Protein AF-A0A947AXT1-F1 (afdb_monomer)

Radius of gyration: 14.06 Å; Cα contacts (8 Å, |Δi|>4): 102; chains: 1; bounding box: 37×29×38 Å

Secondary structure (DSSP, 8-state):
----SSS----SS--TT-S-GGG-S-HHHHHHHHHHHTTTT---HHHHHHHHHHT--TT--EEEEEETTTTEEEEEETT-TTSEEEEE--

Sequence (90 aa):
MNNPEPWQVTTNFVITGLNNPQNAPCWRYITAYETLDNQNGVLSMQKASNLLKDVSVSSTRWSVVFNLKEEQLQIAMGRNYQNLHYFEVP

Mean predicted aligned error: 3.65 Å

Structure (mmCIF, N/CA/C/O backbone):
data_AF-A0A947AXT1-F1
#
_entry.id   AF-A0A947AXT1-F1
#
loop_
_atom_site.group_PDB
_atom_site.id
_atom_site.type_symbol
_atom_site.label_atom_id
_atom_site.label_alt_id
_atom_site.label_comp_id
_atom_site.label_asym_id
_atom_site.label_entity_id
_atom_site.label_seq_id
_atom_site.pdbx_PDB_ins_code
_atom_site.Cartn_x
_atom_site.Cartn_y
_atom_site.Cartn_z
_atom_site.occupancy
_atom_site.B_iso_or_equiv
_atom_site.auth_seq_id
_atom_site.auth_comp_id
_atom_site.auth_asym_id
_atom_site.auth_atom_id
_atom_site.pdbx_PDB_model_num
ATOM 1 N N . MET A 1 1 ? 21.508 3.802 1.320 1.00 50.59 1 MET A N 1
ATOM 2 C CA . MET A 1 1 ? 20.159 4.020 0.763 1.00 50.59 1 MET A CA 1
ATOM 3 C C . MET A 1 1 ? 19.845 5.488 0.956 1.00 50.59 1 MET A C 1
ATOM 5 O O . MET A 1 1 ? 19.601 5.860 2.090 1.00 50.59 1 MET A O 1
ATOM 9 N N . ASN A 1 2 ? 19.898 6.308 -0.091 1.00 63.78 2 ASN A N 1
ATOM 10 C CA . ASN A 1 2 ? 19.313 7.648 -0.029 1.00 63.78 2 ASN A CA 1
ATOM 11 C C . ASN A 1 2 ? 18.139 7.641 -1.003 1.00 63.78 2 ASN A C 1
ATOM 13 O O . ASN A 1 2 ? 18.324 7.927 -2.181 1.00 63.78 2 ASN A O 1
ATOM 17 N N . ASN A 1 3 ? 16.968 7.206 -0.531 1.00 75.50 3 ASN A N 1
ATOM 18 C CA . ASN A 1 3 ? 15.733 7.564 -1.214 1.00 75.50 3 ASN A CA 1
ATOM 19 C C . ASN A 1 3 ? 15.474 9.037 -0.861 1.00 75.50 3 ASN A C 1
ATOM 21 O O . ASN A 1 3 ? 15.357 9.317 0.333 1.00 75.50 3 ASN A O 1
ATOM 25 N N . PRO A 1 4 ? 15.480 9.976 -1.822 1.00 82.94 4 PRO A N 1
ATOM 26 C CA . PRO A 1 4 ? 15.266 11.392 -1.521 1.00 82.94 4 PRO A CA 1
ATOM 27 C C . PRO A 1 4 ? 13.818 11.684 -1.104 1.00 82.94 4 PRO A C 1
ATOM 29 O O . PRO A 1 4 ? 13.557 12.710 -0.482 1.00 82.94 4 PRO A O 1
ATOM 32 N N . GLU A 1 5 ? 12.895 10.778 -1.427 1.00 89.25 5 GLU A N 1
ATOM 33 C CA . GLU A 1 5 ? 11.473 10.938 -1.155 1.00 89.25 5 GLU A CA 1
ATOM 34 C C . GLU A 1 5 ? 11.119 10.720 0.327 1.00 89.25 5 GLU A C 1
ATOM 36 O O . GLU A 1 5 ? 11.688 9.836 0.976 1.00 89.25 5 GLU A O 1
ATOM 41 N N . PRO A 1 6 ? 10.115 11.438 0.871 1.00 92.88 6 PRO A N 1
ATOM 42 C CA . PRO A 1 6 ? 9.665 11.289 2.260 1.00 92.88 6 PRO A CA 1
ATOM 43 C C . PRO A 1 6 ? 8.803 10.032 2.497 1.00 92.88 6 PRO A C 1
ATOM 45 O O . PRO A 1 6 ? 8.173 9.885 3.543 1.00 92.88 6 PRO A O 1
ATOM 48 N N . TRP A 1 7 ? 8.747 9.127 1.523 1.00 94.38 7 TRP A N 1
ATOM 49 C CA . TRP A 1 7 ? 7.957 7.900 1.518 1.00 94.38 7 TRP A CA 1
ATOM 50 C C . TRP A 1 7 ? 8.800 6.736 0.990 1.00 94.38 7 TRP A C 1
ATOM 52 O O . TRP A 1 7 ? 9.883 6.930 0.450 1.00 94.38 7 TRP A O 1
ATOM 62 N N . GLN A 1 8 ? 8.333 5.498 1.162 1.00 93.00 8 GLN A N 1
ATOM 63 C CA . GLN A 1 8 ? 9.064 4.304 0.728 1.00 93.00 8 GLN A CA 1
ATOM 64 C C . GLN A 1 8 ? 8.133 3.261 0.113 1.00 93.00 8 GLN A C 1
ATOM 66 O O . GLN A 1 8 ? 6.987 3.109 0.534 1.00 93.00 8 GLN A O 1
ATOM 71 N N . VAL A 1 9 ? 8.659 2.500 -0.846 1.00 94.06 9 VAL A N 1
ATOM 72 C CA . VAL A 1 9 ? 7.994 1.337 -1.444 1.00 94.06 9 VAL A CA 1
ATOM 73 C C . VAL A 1 9 ? 8.960 0.167 -1.414 1.00 94.06 9 VAL A C 1
ATOM 75 O O . VAL A 1 9 ? 10.140 0.311 -1.723 1.00 94.06 9 VAL A O 1
ATOM 78 N N . THR A 1 10 ? 8.461 -1.013 -1.065 1.00 93.69 10 THR A N 1
ATOM 79 C CA . THR A 1 10 ? 9.222 -2.257 -1.166 1.00 93.69 10 THR A CA 1
ATOM 80 C C . THR A 1 10 ? 8.321 -3.391 -1.636 1.00 93.69 10 THR A C 1
ATOM 82 O O . THR A 1 10 ? 7.130 -3.426 -1.328 1.00 93.69 10 THR A O 1
ATOM 85 N N . THR A 1 11 ? 8.883 -4.309 -2.422 1.00 93.56 11 THR A N 1
ATOM 86 C CA . THR A 1 11 ? 8.208 -5.554 -2.815 1.00 93.56 11 THR A CA 1
ATOM 87 C C . THR A 1 11 ? 9.191 -6.728 -2.717 1.00 93.56 11 THR A C 1
ATOM 89 O O . THR A 1 11 ? 9.874 -6.861 -1.709 1.00 93.56 11 THR A O 1
ATOM 92 N N . ASN A 1 12 ? 9.270 -7.610 -3.718 1.00 94.44 12 ASN A N 1
ATOM 93 C CA . ASN A 1 12 ? 10.051 -8.852 -3.662 1.00 94.44 12 ASN A CA 1
ATOM 94 C C . ASN A 1 12 ? 11.196 -8.869 -4.688 1.00 94.44 12 ASN A C 1
ATOM 96 O O . ASN A 1 12 ? 11.384 -9.860 -5.386 1.00 94.44 12 ASN A O 1
ATOM 100 N N . PHE A 1 13 ? 11.937 -7.767 -4.807 1.00 90.94 13 PHE A N 1
ATOM 101 C CA . PHE A 1 13 ? 13.164 -7.678 -5.606 1.00 90.94 13 PHE A CA 1
ATOM 102 C C . PHE A 1 13 ? 14.137 -6.669 -4.980 1.00 90.94 13 PHE A C 1
ATOM 104 O O . PHE A 1 13 ? 13.763 -5.889 -4.102 1.00 90.94 13 PHE A O 1
ATOM 111 N N . VAL A 1 14 ? 15.393 -6.687 -5.429 1.00 89.38 14 VAL A N 1
ATOM 112 C CA . VAL A 1 14 ? 16.431 -5.774 -4.937 1.00 89.38 14 VAL A CA 1
ATOM 113 C C . VAL A 1 14 ? 16.265 -4.401 -5.585 1.00 89.38 14 VAL A C 1
ATOM 115 O O . VAL A 1 14 ? 16.445 -4.257 -6.790 1.00 89.38 14 VAL A O 1
ATOM 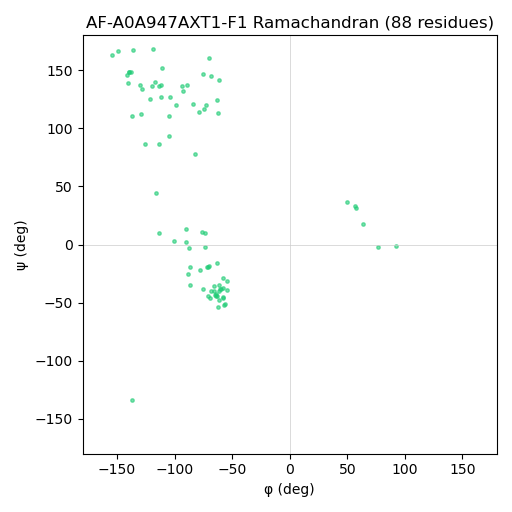118 N N . ILE A 1 15 ? 15.937 -3.391 -4.776 1.00 87.50 15 ILE A N 1
ATOM 119 C CA . ILE A 1 15 ? 15.764 -2.005 -5.246 1.00 87.50 15 ILE A CA 1
ATOM 120 C C . ILE A 1 15 ? 17.086 -1.221 -5.226 1.00 87.50 15 ILE A C 1
ATOM 122 O O . ILE A 1 15 ? 17.277 -0.267 -5.977 1.00 87.50 15 ILE A O 1
ATOM 126 N N . THR A 1 16 ? 18.033 -1.615 -4.373 1.00 82.12 16 THR A N 1
ATOM 127 C CA . THR A 1 16 ? 19.312 -0.914 -4.225 1.00 82.12 16 THR A CA 1
ATOM 128 C C . THR A 1 16 ? 20.119 -0.957 -5.522 1.00 82.12 16 THR A C 1
ATOM 130 O O . THR A 1 16 ? 20.419 -2.041 -6.015 1.00 82.12 16 THR A O 1
ATOM 133 N N . GLY A 1 17 ? 20.505 0.211 -6.039 1.00 79.94 17 GLY A N 1
ATOM 134 C CA . GLY A 1 17 ? 21.261 0.335 -7.291 1.00 79.94 17 GLY A CA 1
ATOM 135 C C . GLY A 1 17 ? 20.399 0.530 -8.543 1.00 79.94 17 GLY A C 1
ATOM 136 O O . GLY A 1 17 ? 20.952 0.706 -9.625 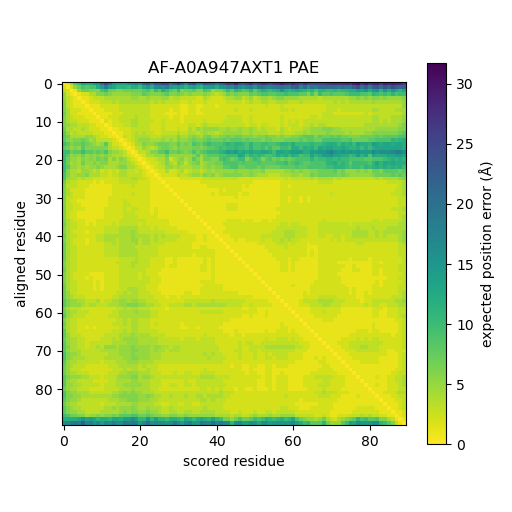1.00 79.94 17 GLY A O 1
ATOM 137 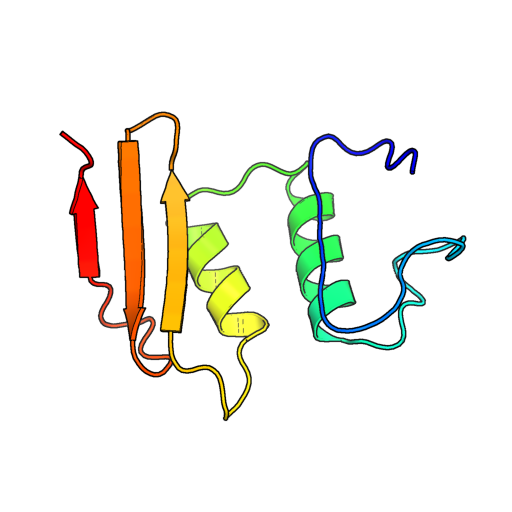N N . LEU A 1 18 ? 19.066 0.543 -8.423 1.00 79.06 18 LEU A N 1
ATOM 138 C CA . LEU A 1 18 ? 18.205 1.003 -9.513 1.00 79.06 18 LEU A CA 1
ATOM 139 C C . LEU A 1 18 ? 18.299 2.522 -9.650 1.00 79.06 18 LEU A C 1
ATOM 141 O O . LEU A 1 18 ? 17.955 3.261 -8.732 1.00 79.06 18 LEU A O 1
ATOM 145 N N . ASN A 1 19 ? 18.727 2.972 -10.828 1.00 74.12 19 ASN A N 1
ATOM 146 C CA . ASN A 1 19 ? 18.835 4.396 -11.153 1.00 74.12 19 ASN A CA 1
ATOM 147 C C . ASN A 1 19 ? 17.477 5.034 -11.492 1.00 74.12 19 ASN A C 1
ATOM 149 O O . ASN A 1 19 ? 17.339 6.248 -11.405 1.00 74.12 19 ASN A O 1
ATOM 153 N N . ASN A 1 20 ? 16.488 4.231 -11.900 1.00 80.81 20 ASN A N 1
ATOM 154 C CA . ASN A 1 20 ? 15.136 4.691 -12.208 1.00 80.81 20 ASN A CA 1
ATOM 155 C C . ASN A 1 20 ? 14.094 3.718 -11.617 1.00 80.81 20 ASN A C 1
ATOM 157 O O . ASN A 1 20 ? 13.974 2.595 -12.120 1.00 80.81 20 ASN A O 1
ATOM 161 N N . PRO A 1 21 ? 13.329 4.129 -10.589 1.00 80.12 21 PRO A N 1
ATOM 162 C CA . PRO A 1 21 ? 12.267 3.324 -9.982 1.00 80.12 21 PRO A CA 1
ATOM 163 C C . PRO A 1 21 ? 11.166 2.883 -10.959 1.00 80.12 21 PRO A C 1
ATOM 165 O O . PRO A 1 21 ? 10.594 1.811 -10.772 1.00 80.12 21 PRO A O 1
ATOM 168 N N . GLN A 1 22 ? 10.904 3.655 -12.021 1.00 80.25 22 GLN A N 1
ATOM 169 C CA . GLN A 1 22 ? 9.895 3.323 -13.040 1.00 80.25 22 GLN A CA 1
ATOM 170 C C . GLN A 1 22 ? 10.321 2.152 -13.940 1.00 80.25 22 GLN A C 1
ATOM 172 O O . GLN A 1 22 ? 9.480 1.485 -14.530 1.00 80.25 22 GLN A O 1
ATOM 177 N N . ASN A 1 23 ? 11.620 1.840 -13.996 1.00 84.06 23 ASN A N 1
ATOM 178 C CA . ASN A 1 23 ? 12.148 0.683 -14.727 1.00 84.06 23 ASN A CA 1
ATOM 179 C C . ASN A 1 23 ? 12.225 -0.583 -13.853 1.00 84.06 23 ASN A C 1
ATOM 181 O O . ASN A 1 23 ? 12.908 -1.546 -14.209 1.00 84.06 23 ASN A O 1
ATOM 185 N N . ALA A 1 24 ? 11.581 -0.590 -12.682 1.00 89.44 24 ALA A N 1
ATOM 186 C CA . ALA A 1 24 ? 11.569 -1.753 -11.809 1.00 89.44 24 ALA A CA 1
ATOM 187 C C . ALA A 1 24 ? 10.910 -2.970 -12.498 1.00 89.44 24 ALA A C 1
ATOM 189 O O . ALA A 1 24 ? 9.870 -2.839 -13.137 1.00 89.44 24 ALA A O 1
ATOM 190 N N . PRO A 1 25 ? 11.426 -4.197 -12.307 1.00 90.81 25 PRO A N 1
ATOM 191 C CA . PRO A 1 25 ? 10.896 -5.405 -12.956 1.00 90.81 25 PRO A CA 1
ATOM 192 C C . PRO A 1 25 ? 9.552 -5.892 -12.375 1.00 90.81 25 PRO A C 1
ATOM 194 O O . PRO A 1 25 ? 9.111 -7.004 -12.657 1.00 90.81 25 PRO A O 1
ATOM 197 N N . CYS A 1 26 ? 8.908 -5.106 -11.510 1.00 94.75 26 CYS A N 1
ATOM 198 C CA . CYS A 1 26 ? 7.735 -5.500 -10.742 1.00 94.75 26 CYS A CA 1
ATOM 199 C C . CYS A 1 26 ? 6.636 -4.451 -10.900 1.00 94.75 26 CYS A C 1
ATOM 201 O O . CYS A 1 26 ? 6.740 -3.350 -10.359 1.00 94.75 26 CYS A O 1
ATOM 203 N N . TRP A 1 27 ? 5.544 -4.823 -11.568 1.00 96.06 27 TRP A N 1
ATOM 204 C CA . TRP A 1 27 ? 4.404 -3.927 -11.780 1.00 96.06 27 TRP A CA 1
ATOM 205 C C . TRP A 1 27 ? 3.806 -3.417 -10.460 1.00 96.06 27 TRP A C 1
ATOM 207 O O . TRP A 1 27 ? 3.483 -2.243 -10.360 1.00 96.06 27 TRP A O 1
ATOM 217 N N . ARG A 1 28 ? 3.750 -4.252 -9.407 1.00 97.44 28 ARG A N 1
ATOM 218 C CA . ARG A 1 28 ? 3.244 -3.840 -8.081 1.00 97.44 28 ARG A CA 1
ATOM 219 C C . ARG A 1 28 ? 4.049 -2.690 -7.494 1.00 97.44 28 ARG A C 1
ATOM 221 O O . ARG A 1 28 ? 3.492 -1.815 -6.842 1.00 97.44 28 ARG A O 1
ATOM 228 N N . TYR A 1 29 ? 5.363 -2.726 -7.697 1.00 96.50 29 TYR A N 1
ATOM 229 C 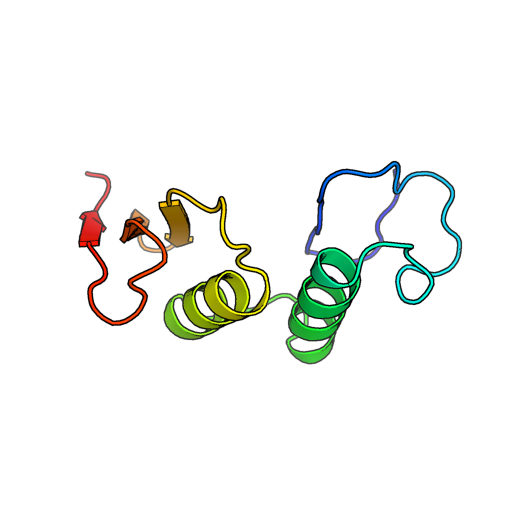CA . TYR A 1 29 ? 6.244 -1.668 -7.231 1.00 96.50 29 TYR A CA 1
ATOM 230 C C . TYR A 1 29 ? 6.020 -0.390 -8.027 1.00 96.50 29 TYR A C 1
ATOM 232 O O . TYR A 1 29 ? 5.860 0.654 -7.411 1.00 96.50 29 TYR A O 1
ATOM 240 N N . ILE A 1 30 ? 5.949 -0.486 -9.359 1.00 95.81 30 ILE A N 1
ATOM 241 C CA . ILE A 1 30 ? 5.685 0.664 -10.234 1.00 95.81 30 ILE A CA 1
ATOM 242 C C . ILE A 1 30 ? 4.363 1.330 -9.839 1.00 95.81 30 ILE A C 1
ATOM 244 O O . ILE A 1 30 ? 4.357 2.511 -9.517 1.00 95.81 30 ILE A O 1
ATOM 248 N N . THR A 1 31 ? 3.273 0.564 -9.733 1.00 97.50 31 THR A N 1
ATOM 249 C CA . THR A 1 31 ? 1.953 1.086 -9.343 1.00 97.50 31 THR A CA 1
ATOM 250 C C . THR A 1 31 ? 1.979 1.784 -7.98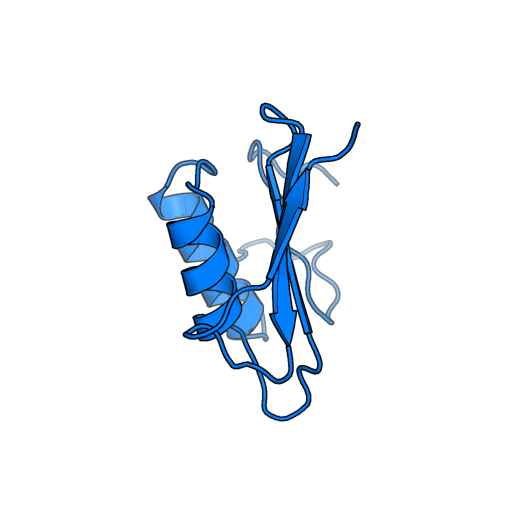0 1.00 97.50 31 THR A C 1
ATOM 252 O O . THR A 1 31 ? 1.425 2.874 -7.834 1.00 97.50 31 THR A O 1
ATOM 255 N N . ALA A 1 32 ? 2.630 1.191 -6.973 1.00 97.25 32 ALA A N 1
ATOM 256 C CA . ALA A 1 32 ? 2.743 1.807 -5.651 1.00 97.25 32 ALA A CA 1
ATOM 257 C C . ALA A 1 32 ? 3.626 3.059 -5.648 1.00 97.25 32 ALA A C 1
ATOM 259 O O . ALA A 1 32 ? 3.274 4.043 -4.999 1.00 97.25 32 ALA A O 1
ATOM 260 N N . TYR A 1 33 ? 4.737 3.034 -6.386 1.00 95.69 33 TYR A N 1
ATOM 261 C CA . TYR A 1 33 ? 5.642 4.168 -6.534 1.00 95.69 33 TYR A CA 1
ATOM 262 C C . TYR A 1 33 ? 4.928 5.344 -7.201 1.00 95.69 33 TYR A C 1
ATOM 264 O O . TYR A 1 33 ? 4.859 6.416 -6.615 1.00 95.69 33 TYR A O 1
ATOM 272 N N . GLU A 1 34 ? 4.314 5.127 -8.364 1.00 96.00 34 GLU A N 1
ATOM 273 C CA . GLU A 1 34 ? 3.576 6.160 -9.100 1.00 96.00 34 GLU A CA 1
ATOM 274 C C . GLU A 1 34 ? 2.405 6.718 -8.287 1.00 96.00 34 GLU A C 1
ATOM 276 O O . GLU A 1 34 ? 2.136 7.916 -8.319 1.00 96.00 34 GLU A O 1
ATOM 281 N N . THR A 1 35 ? 1.702 5.873 -7.528 1.00 97.44 35 THR A N 1
ATOM 282 C CA . THR A 1 35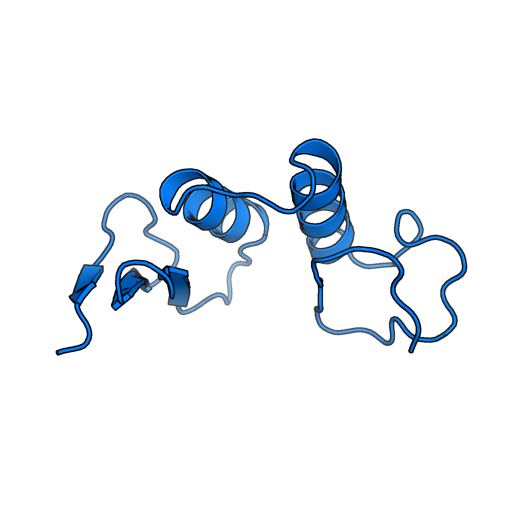 ? 0.604 6.338 -6.670 1.00 97.44 35 THR A CA 1
ATOM 283 C C . THR A 1 35 ? 1.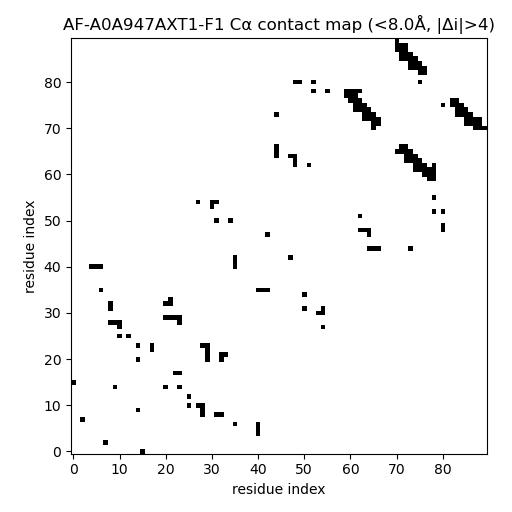106 7.270 -5.571 1.00 97.44 35 THR A C 1
ATOM 285 O O . THR A 1 35 ? 0.466 8.284 -5.301 1.00 97.44 35 THR A O 1
ATOM 288 N N . LEU A 1 36 ? 2.232 6.946 -4.928 1.00 96.94 36 LEU A N 1
ATOM 289 C CA . LEU A 1 36 ? 2.810 7.806 -3.896 1.00 96.94 36 LEU A CA 1
ATOM 290 C C . LEU A 1 36 ? 3.404 9.079 -4.494 1.00 96.94 36 LEU A C 1
ATOM 292 O O . LEU A 1 36 ? 3.124 10.153 -3.972 1.00 96.94 36 LEU A O 1
ATOM 296 N N . ASP A 1 37 ? 4.137 8.975 -5.598 1.00 95.62 37 ASP A N 1
ATOM 297 C CA . ASP A 1 37 ? 4.731 10.108 -6.312 1.00 95.62 37 ASP A CA 1
ATOM 298 C C . ASP A 1 37 ? 3.659 11.138 -6.707 1.00 95.62 37 ASP A C 1
ATOM 300 O O . ASP A 1 37 ? 3.692 12.291 -6.279 1.00 95.62 37 ASP A O 1
ATOM 304 N N . ASN A 1 38 ? 2.582 10.682 -7.358 1.00 96.31 38 ASN A N 1
ATOM 305 C CA . ASN A 1 38 ? 1.443 11.525 -7.744 1.00 96.31 38 ASN A CA 1
ATOM 306 C C . ASN A 1 38 ? 0.686 12.150 -6.560 1.00 96.31 38 ASN A C 1
ATOM 308 O O . ASN A 1 38 ? -0.153 13.032 -6.755 1.00 96.31 38 ASN A O 1
ATOM 312 N N . GLN A 1 39 ? 0.888 11.653 -5.340 1.00 96.88 39 GLN A N 1
ATOM 313 C CA . GLN A 1 39 ? 0.242 12.151 -4.124 1.00 96.88 39 GLN A CA 1
ATOM 314 C C . GLN A 1 39 ? 1.243 12.803 -3.160 1.00 96.88 39 GLN A C 1
ATOM 316 O O . GLN A 1 39 ? 0.878 13.103 -2.022 1.00 96.88 39 GLN A O 1
ATOM 321 N N . ASN A 1 40 ? 2.491 13.026 -3.590 1.00 95.06 40 ASN A N 1
ATOM 322 C CA . ASN A 1 40 ? 3.586 13.518 -2.749 1.00 95.06 40 ASN A CA 1
ATOM 323 C C . ASN A 1 40 ? 3.730 12.721 -1.434 1.00 95.06 40 ASN A C 1
ATOM 325 O O . ASN A 1 40 ? 3.981 13.278 -0.367 1.00 95.06 40 ASN A O 1
ATOM 329 N N . GLY A 1 41 ? 3.492 11.410 -1.494 1.00 95.38 41 GLY A N 1
ATOM 330 C CA . GLY A 1 41 ? 3.569 10.484 -0.364 1.00 95.38 41 GLY A CA 1
ATOM 331 C C . GLY A 1 41 ? 2.399 10.512 0.618 1.00 95.38 41 GLY A C 1
ATOM 332 O O . GLY A 1 41 ? 2.400 9.722 1.560 1.00 95.38 41 GLY A O 1
ATOM 333 N N . VAL A 1 42 ? 1.398 11.380 0.436 1.00 95.88 42 VAL A N 1
ATOM 334 C CA . VAL A 1 42 ? 0.311 11.560 1.410 1.00 95.88 42 VAL A CA 1
ATOM 335 C C . VAL A 1 42 ? -0.976 10.897 0.923 1.00 95.88 42 VAL A C 1
ATOM 337 O O . VAL A 1 42 ? -1.642 11.374 0.005 1.00 95.88 42 VAL A O 1
ATOM 340 N N . LEU A 1 43 ? -1.375 9.810 1.586 1.00 97.12 43 LEU A N 1
ATOM 341 C CA . LEU A 1 43 ? -2.613 9.083 1.299 1.00 97.12 43 LEU A CA 1
ATOM 342 C C . LEU A 1 43 ? -3.558 9.119 2.503 1.00 97.12 43 LEU A C 1
ATOM 344 O O . LEU A 1 43 ? -3.138 8.936 3.641 1.00 97.12 43 LEU A O 1
ATOM 348 N N . SER A 1 44 ? -4.859 9.292 2.247 1.00 96.38 44 SER A N 1
ATOM 349 C CA . SER A 1 44 ? -5.883 8.959 3.244 1.00 96.38 44 SER A CA 1
ATOM 350 C C . SER A 1 44 ? -5.968 7.442 3.419 1.00 96.38 44 SER A C 1
ATOM 352 O O . SER A 1 44 ? -5.591 6.697 2.510 1.00 96.38 44 SER A O 1
ATOM 354 N N . MET A 1 45 ? -6.539 6.966 4.531 1.00 95.88 45 MET A N 1
ATOM 355 C CA . MET A 1 45 ? -6.721 5.522 4.739 1.00 95.88 45 MET A CA 1
ATOM 356 C C . MET A 1 45 ? -7.487 4.859 3.586 1.00 95.88 45 MET A C 1
ATOM 358 O O . MET A 1 45 ? -7.101 3.790 3.125 1.00 95.88 45 MET A O 1
ATOM 362 N N . GLN A 1 46 ? -8.510 5.529 3.042 1.00 95.75 46 GLN A N 1
ATOM 363 C CA . GLN A 1 46 ? -9.255 5.027 1.885 1.00 95.75 46 GLN A CA 1
ATOM 364 C C . GLN A 1 46 ? -8.383 4.916 0.625 1.00 95.75 46 GLN A C 1
ATOM 366 O O . GLN A 1 46 ? -8.450 3.907 -0.077 1.00 95.75 46 GLN A O 1
ATOM 371 N N . LYS A 1 47 ? -7.561 5.933 0.323 1.00 97.69 47 LYS A N 1
ATOM 372 C CA . LYS A 1 47 ? -6.653 5.897 -0.836 1.00 97.69 47 LYS A CA 1
ATOM 373 C C . LYS A 1 47 ? -5.574 4.826 -0.664 1.00 97.69 47 LYS A C 1
ATOM 375 O O . LYS A 1 47 ? -5.282 4.115 -1.618 1.00 97.69 47 LYS A O 1
ATOM 380 N N . ALA A 1 48 ? -5.036 4.669 0.545 1.00 97.94 48 ALA A N 1
ATOM 381 C CA . ALA A 1 48 ? -4.083 3.611 0.864 1.00 97.94 48 ALA A CA 1
ATOM 382 C C . ALA A 1 48 ? -4.714 2.215 0.713 1.00 97.94 48 ALA A C 1
ATOM 384 O O . ALA A 1 48 ? -4.124 1.344 0.081 1.00 97.94 48 ALA A O 1
ATOM 385 N N . SER A 1 49 ? -5.942 2.011 1.199 1.00 97.88 49 SER A N 1
ATOM 386 C CA . SER A 1 49 ? -6.687 0.756 1.020 1.00 97.88 49 SER A CA 1
ATOM 387 C C . SER A 1 49 ? -6.949 0.444 -0.457 1.00 97.88 49 SER A C 1
ATOM 389 O O . SER A 1 49 ? -6.801 -0.706 -0.875 1.00 97.88 49 SER A O 1
ATOM 391 N N . ASN A 1 50 ? -7.274 1.458 -1.267 1.00 98.12 50 ASN A N 1
ATOM 392 C CA . ASN A 1 50 ? -7.414 1.303 -2.718 1.00 98.12 50 ASN A CA 1
ATOM 393 C C . ASN A 1 50 ? -6.080 0.929 -3.380 1.00 98.12 50 ASN A C 1
ATOM 395 O O . ASN A 1 50 ? -6.047 -0.009 -4.168 1.00 98.12 50 ASN A O 1
ATOM 399 N N . LEU A 1 51 ? -4.969 1.567 -2.998 1.00 98.44 51 LEU A N 1
ATOM 400 C CA . LEU A 1 51 ? -3.649 1.177 -3.496 1.00 98.44 51 LEU A CA 1
ATOM 401 C C . LEU A 1 51 ? -3.339 -0.292 -3.167 1.00 98.44 51 LEU A C 1
ATOM 403 O O . LEU A 1 51 ? -2.908 -1.042 -4.041 1.00 98.44 51 LEU A O 1
ATOM 407 N N . LEU A 1 52 ? -3.596 -0.733 -1.930 1.00 98.44 52 LEU A N 1
ATOM 408 C CA . LEU A 1 52 ? -3.386 -2.131 -1.537 1.00 98.44 52 LEU A CA 1
ATOM 409 C C . LEU A 1 52 ? -4.255 -3.100 -2.347 1.00 98.44 52 LEU A C 1
ATOM 411 O O . LEU A 1 52 ? -3.792 -4.195 -2.668 1.00 98.44 52 LEU A O 1
ATOM 415 N N . LYS A 1 53 ? -5.478 -2.700 -2.713 1.00 98.44 53 LYS A N 1
ATOM 416 C CA . LYS A 1 53 ? -6.338 -3.454 -3.634 1.00 98.44 53 LYS A CA 1
ATOM 417 C C . LYS A 1 53 ? -5.700 -3.594 -5.009 1.00 98.44 53 LYS A C 1
ATOM 419 O O . LYS A 1 53 ? -5.648 -4.716 -5.523 1.00 98.44 53 LYS A O 1
ATOM 424 N N . ASP A 1 54 ? -5.197 -2.497 -5.561 1.00 98.44 54 ASP A N 1
ATOM 425 C CA . ASP A 1 54 ? -4.634 -2.448 -6.910 1.00 98.44 54 ASP A CA 1
ATOM 426 C C . ASP A 1 54 ? -3.353 -3.285 -7.028 1.00 98.44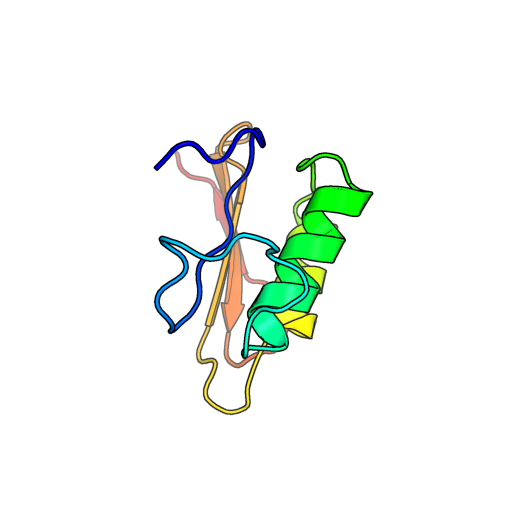 54 ASP A C 1
ATOM 428 O O . ASP A 1 54 ? -3.154 -3.966 -8.031 1.00 98.44 54 ASP A O 1
ATOM 432 N N . VAL A 1 55 ? -2.524 -3.332 -5.977 1.00 98.25 55 VAL A N 1
ATOM 433 C CA . VAL A 1 55 ? -1.303 -4.164 -5.951 1.00 98.25 55 VAL A CA 1
ATOM 434 C C . VAL A 1 55 ? -1.517 -5.579 -5.399 1.00 98.25 55 VAL A C 1
ATOM 436 O O . VAL A 1 55 ? -0.557 -6.351 -5.278 1.00 98.25 55 VAL A O 1
ATOM 439 N N . SER A 1 56 ? -2.755 -5.942 -5.046 1.00 98.12 56 SER A N 1
ATOM 440 C CA . SER A 1 56 ? -3.071 -7.271 -4.516 1.00 98.12 56 SER A CA 1
ATOM 441 C C . SER A 1 56 ? -2.917 -8.361 -5.579 1.00 98.12 56 SER A C 1
ATOM 443 O O . SER A 1 56 ? -3.232 -8.180 -6.754 1.00 98.12 56 SER A O 1
ATOM 445 N N . VAL A 1 57 ? -2.471 -9.541 -5.155 1.00 97.69 57 VAL A N 1
ATOM 446 C CA . VAL A 1 57 ? -2.336 -10.732 -6.007 1.00 97.69 57 VAL A CA 1
ATOM 447 C C . VAL A 1 57 ? -3.223 -11.854 -5.485 1.00 97.69 57 VAL A C 1
ATOM 449 O O . VAL A 1 57 ? -3.739 -11.776 -4.373 1.00 97.69 57 VAL A O 1
ATOM 452 N N . SER A 1 58 ? -3.409 -12.922 -6.262 1.00 97.44 58 SER A N 1
ATOM 453 C CA . SER A 1 58 ? -4.286 -14.044 -5.888 1.00 97.44 58 SER A CA 1
ATOM 454 C C . SER A 1 58 ? -3.954 -14.664 -4.525 1.00 97.44 58 SER A C 1
ATOM 456 O O . SER A 1 58 ? -4.861 -15.107 -3.825 1.00 97.44 58 SER A O 1
ATOM 458 N N . SER A 1 59 ? -2.681 -14.648 -4.124 1.00 97.31 59 SER A N 1
ATOM 459 C CA . SER A 1 59 ? -2.195 -15.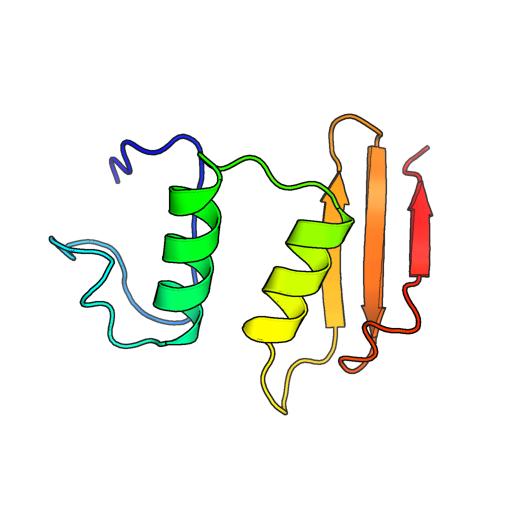171 -2.845 1.00 97.31 59 SER A CA 1
ATOM 460 C C . SER A 1 59 ? -2.235 -14.171 -1.681 1.00 97.31 59 SER A C 1
ATOM 462 O O . SER A 1 59 ? -1.920 -14.557 -0.555 1.00 97.31 59 SER A O 1
ATOM 464 N N . THR A 1 60 ? -2.633 -12.910 -1.895 1.00 98.12 60 THR A N 1
ATOM 465 C CA . THR A 1 60 ? -2.758 -11.915 -0.817 1.00 98.12 60 THR A CA 1
ATOM 466 C C . THR A 1 60 ? -3.812 -12.374 0.192 1.00 98.12 60 THR A C 1
ATOM 468 O O . THR A 1 60 ? -4.999 -12.459 -0.117 1.00 98.12 60 THR A O 1
ATOM 471 N N . ARG A 1 61 ? -3.378 -12.682 1.419 1.00 98.50 61 ARG A N 1
ATOM 472 C CA . ARG A 1 61 ? -4.254 -13.173 2.496 1.00 98.50 61 ARG A CA 1
ATOM 473 C C . ARG A 1 61 ? -4.904 -12.049 3.287 1.00 98.50 61 ARG A C 1
ATOM 475 O O . ARG A 1 61 ? -6.043 -12.195 3.717 1.00 98.50 61 ARG A O 1
ATOM 482 N N . TRP A 1 62 ? -4.186 -10.953 3.469 1.00 98.38 62 TRP A N 1
ATOM 483 C CA . TRP A 1 62 ? -4.645 -9.781 4.193 1.00 98.38 62 TRP A CA 1
ATOM 484 C C . TRP A 1 62 ? -3.909 -8.534 3.698 1.00 98.38 62 TRP A C 1
ATOM 486 O O . TRP A 1 62 ? -2.883 -8.621 3.020 1.00 98.38 62 TRP A O 1
ATOM 496 N N . SER A 1 63 ? -4.455 -7.367 4.000 1.00 98.50 63 SER A N 1
ATOM 497 C CA . SER A 1 63 ? -3.851 -6.057 3.753 1.00 98.50 63 SER A CA 1
ATOM 498 C C . SER A 1 63 ? -4.151 -5.166 4.944 1.00 98.50 63 SER A C 1
ATOM 500 O O . SER A 1 63 ? -5.268 -5.227 5.451 1.00 98.50 63 SER A O 1
ATOM 502 N N . VAL A 1 64 ? -3.177 -4.371 5.390 1.00 98.38 64 VAL A N 1
ATOM 503 C CA . VAL A 1 64 ? -3.338 -3.478 6.544 1.00 98.38 64 VAL A CA 1
ATOM 504 C C . VAL A 1 64 ? -2.919 -2.065 6.175 1.00 98.38 64 VAL A C 1
ATOM 506 O O . VAL A 1 64 ? -1.860 -1.873 5.579 1.00 98.38 64 VAL A O 1
ATOM 509 N N . VAL A 1 65 ? -3.737 -1.089 6.556 1.00 98.19 65 VAL A N 1
ATOM 510 C CA . VAL A 1 65 ? -3.392 0.334 6.526 1.00 98.19 65 VAL A CA 1
ATOM 511 C C . VAL A 1 65 ? -3.300 0.827 7.958 1.00 98.19 65 VAL A C 1
ATOM 513 O O . VAL A 1 65 ? -4.250 0.667 8.719 1.00 98.19 65 VAL A O 1
ATOM 516 N N . PHE A 1 66 ? -2.177 1.450 8.303 1.00 97.25 66 PHE A N 1
ATOM 517 C CA . PHE A 1 66 ? -1.965 2.091 9.597 1.00 97.25 66 PHE A CA 1
ATOM 518 C C . PHE A 1 66 ? -2.069 3.606 9.437 1.00 97.25 66 PHE A C 1
ATOM 520 O O . PHE A 1 66 ? -1.364 4.195 8.618 1.00 97.25 66 PHE A O 1
ATOM 527 N N . ASN A 1 67 ? -2.918 4.237 10.238 1.00 96.31 67 ASN A N 1
ATOM 528 C CA . ASN A 1 67 ? -2.941 5.676 10.437 1.00 96.31 67 ASN A CA 1
ATOM 529 C C . ASN A 1 67 ? -2.333 5.975 11.806 1.00 96.31 67 ASN A C 1
ATOM 531 O O . ASN A 1 67 ? -3.015 5.950 12.824 1.00 96.31 67 ASN A O 1
ATOM 535 N N . LEU A 1 68 ? -1.031 6.251 11.819 1.00 94.25 68 LEU A N 1
ATOM 536 C CA . LEU A 1 68 ? -0.283 6.467 13.059 1.00 94.25 68 LEU A CA 1
ATOM 537 C C . LEU A 1 68 ? -0.634 7.785 13.759 1.00 94.25 68 LEU A C 1
ATOM 539 O O . LEU A 1 68 ? -0.351 7.926 14.939 1.00 94.25 68 LEU A O 1
ATOM 543 N N . LYS A 1 69 ? -1.221 8.754 13.047 1.00 93.94 69 LYS A N 1
ATOM 544 C CA . LYS A 1 69 ? -1.616 10.040 13.635 1.00 93.94 69 LYS A CA 1
ATOM 545 C C . LYS A 1 69 ? -2.878 9.906 14.484 1.00 93.94 69 LYS A C 1
ATOM 547 O O . LYS A 1 69 ? -2.998 10.580 15.497 1.00 93.94 69 LYS A O 1
ATOM 552 N N . GLU A 1 70 ? -3.817 9.090 14.018 1.00 94.88 70 GLU A N 1
ATOM 553 C CA . GLU A 1 70 ? -5.102 8.849 14.684 1.00 94.88 70 GLU A CA 1
ATOM 554 C C . GLU A 1 70 ? -5.103 7.536 15.472 1.00 94.88 70 GLU A C 1
ATOM 556 O O . GLU A 1 70 ? -6.130 7.169 16.019 1.00 94.88 70 GLU A O 1
ATOM 561 N N . GLU A 1 71 ? -3.970 6.827 15.516 1.00 96.38 71 GLU A N 1
ATOM 562 C CA . GLU A 1 71 ? -3.817 5.544 16.216 1.00 96.38 71 GLU A CA 1
ATOM 563 C C . GLU A 1 71 ? -4.822 4.481 15.734 1.00 96.38 71 GLU A C 1
ATOM 565 O O . GLU A 1 71 ? -5.255 3.599 16.467 1.00 96.38 71 GLU A O 1
ATOM 570 N N . GLN A 1 72 ? -5.164 4.525 14.445 1.00 97.00 72 GLN A N 1
ATOM 571 C CA . GLN A 1 72 ? -6.138 3.632 13.817 1.00 97.00 72 GLN A CA 1
ATOM 572 C C . GLN A 1 72 ? -5.479 2.669 12.836 1.00 97.00 72 GLN A C 1
ATOM 574 O O . GLN A 1 72 ? -4.480 2.984 12.183 1.00 97.00 72 GLN A O 1
ATOM 579 N N . LEU A 1 73 ? -6.088 1.500 12.648 1.00 96.88 73 LEU A N 1
ATOM 580 C CA . LEU A 1 73 ? -5.724 0.590 11.567 1.00 96.88 73 LEU A CA 1
ATOM 581 C C . LEU A 1 73 ? -6.946 -0.067 10.921 1.00 96.88 73 LEU A C 1
ATOM 583 O O . LEU A 1 73 ? -7.965 -0.328 11.559 1.00 96.88 73 LEU A O 1
ATOM 587 N N . GLN A 1 74 ? -6.819 -0.346 9.626 1.00 97.50 74 GLN A N 1
ATOM 588 C CA . GLN A 1 74 ? -7.817 -1.039 8.813 1.00 97.50 74 GLN A CA 1
ATOM 589 C C . GLN A 1 74 ? -7.231 -2.326 8.253 1.00 97.50 74 GLN A C 1
ATOM 591 O O . GLN A 1 74 ? -6.117 -2.311 7.735 1.00 97.50 74 GLN A O 1
ATOM 596 N N . ILE A 1 75 ? -7.994 -3.418 8.296 1.00 98.31 75 ILE A N 1
ATOM 597 C CA . ILE A 1 75 ? -7.602 -4.719 7.751 1.00 98.31 75 ILE A CA 1
ATOM 598 C C . ILE A 1 75 ? -8.611 -5.169 6.693 1.00 98.31 75 ILE A C 1
ATOM 600 O O . ILE A 1 75 ? -9.799 -5.302 6.976 1.00 98.31 75 ILE A O 1
ATOM 604 N N . ALA A 1 76 ? -8.128 -5.481 5.490 1.00 98.50 76 ALA A N 1
ATOM 605 C CA . ALA A 1 76 ? -8.886 -6.217 4.482 1.00 98.50 76 ALA A CA 1
ATOM 606 C C . ALA A 1 76 ? -8.478 -7.694 4.521 1.00 98.50 76 ALA A C 1
ATOM 608 O O . ALA A 1 76 ? -7.313 -8.021 4.285 1.00 98.50 76 ALA A O 1
ATOM 609 N N . MET A 1 77 ? -9.424 -8.597 4.780 1.00 98.44 77 MET A N 1
ATOM 610 C CA . MET A 1 77 ? -9.180 -10.045 4.784 1.00 98.44 77 MET A CA 1
ATOM 611 C C . MET A 1 77 ? -9.509 -10.654 3.420 1.00 98.44 77 MET A C 1
ATOM 613 O O . MET A 1 77 ? -10.527 -10.330 2.813 1.00 98.44 77 MET A O 1
ATOM 617 N N . GLY A 1 78 ? -8.648 -11.540 2.915 1.00 97.88 78 GLY A N 1
ATOM 618 C CA . GLY A 1 78 ? -8.896 -12.295 1.682 1.00 97.88 78 GLY A CA 1
ATOM 619 C C . GLY A 1 78 ? -9.157 -11.427 0.448 1.00 97.88 78 GLY A C 1
ATOM 620 O O . GLY A 1 78 ? -9.923 -11.833 -0.420 1.00 97.88 78 GLY A O 1
ATOM 621 N N . ARG A 1 79 ? -8.553 -10.229 0.381 1.00 98.00 79 ARG A N 1
ATOM 622 C CA . ARG A 1 79 ? -8.766 -9.223 -0.682 1.00 98.00 79 ARG A CA 1
ATOM 623 C C . ARG A 1 79 ? -10.197 -8.669 -0.745 1.00 98.00 79 ARG A C 1
ATOM 625 O O . ARG A 1 79 ? -10.576 -8.067 -1.748 1.00 98.00 79 ARG A O 1
ATOM 632 N N . ASN A 1 80 ? -10.997 -8.833 0.309 1.00 97.81 80 ASN A N 1
ATOM 633 C CA . ASN A 1 80 ? -12.318 -8.221 0.400 1.00 97.81 80 ASN A CA 1
ATOM 634 C C . ASN A 1 80 ? -12.211 -6.759 0.867 1.00 97.81 80 ASN A C 1
ATOM 636 O O . ASN A 1 80 ? -12.473 -6.437 2.020 1.00 97.81 80 ASN A O 1
ATOM 640 N N . TYR A 1 81 ? -11.835 -5.859 -0.042 1.00 97.50 81 TYR A N 1
ATOM 641 C CA . TYR A 1 81 ? -11.732 -4.419 0.246 1.00 97.50 81 TYR A CA 1
ATOM 642 C C . TYR A 1 81 ? -13.094 -3.710 0.375 1.00 97.50 81 TYR A C 1
ATOM 644 O O . TYR A 1 81 ? -13.128 -2.511 0.628 1.00 97.50 81 TYR A O 1
ATOM 652 N N . GLN A 1 82 ? -14.209 -4.426 0.186 1.00 96.62 82 GLN A N 1
ATOM 653 C CA . GLN A 1 82 ? -15.562 -3.921 0.456 1.00 96.62 82 GLN A CA 1
ATOM 654 C C . GLN A 1 82 ? -15.973 -4.132 1.920 1.00 96.62 82 GLN A C 1
ATOM 656 O O . GLN A 1 82 ? -16.891 -3.469 2.390 1.00 96.62 82 GLN A O 1
ATOM 661 N N . ASN A 1 83 ? -15.298 -5.038 2.637 1.00 97.12 83 ASN A N 1
ATOM 662 C CA . ASN A 1 83 ? -15.546 -5.327 4.043 1.00 97.12 83 ASN A CA 1
ATOM 663 C C . ASN A 1 83 ? -14.245 -5.177 4.841 1.00 97.12 83 ASN A C 1
ATOM 665 O O . ASN A 1 83 ? -13.489 -6.136 5.013 1.00 97.12 83 ASN A O 1
ATOM 669 N N . LEU A 1 84 ? -13.970 -3.949 5.279 1.00 97.31 84 LEU A N 1
ATOM 670 C CA . LEU A 1 84 ? -12.792 -3.615 6.075 1.00 97.31 84 LEU A CA 1
ATOM 671 C C . LEU A 1 84 ? -13.094 -3.784 7.568 1.00 97.31 84 LEU A C 1
ATOM 673 O O . LEU A 1 84 ? -14.147 -3.374 8.051 1.00 97.31 84 LEU A O 1
ATOM 677 N N . HIS A 1 85 ? -12.151 -4.364 8.304 1.00 97.56 85 HIS A N 1
ATOM 678 C CA . HIS A 1 85 ? -12.175 -4.410 9.763 1.00 97.56 85 HIS A CA 1
ATOM 679 C C . HIS A 1 85 ? -11.397 -3.217 10.317 1.00 97.56 85 HIS A C 1
ATOM 681 O O . HIS A 1 85 ? -10.275 -2.970 9.877 1.00 97.56 85 HIS A O 1
ATOM 687 N N . TYR A 1 86 ? -11.972 -2.505 11.280 1.00 97.25 86 TYR A N 1
ATOM 688 C CA . TYR A 1 86 ? -11.409 -1.282 11.850 1.00 97.25 86 TYR A CA 1
ATOM 689 C C . TYR A 1 86 ? -11.035 -1.520 13.308 1.00 97.25 86 TYR A C 1
ATOM 691 O O . TYR A 1 86 ? -11.805 -2.133 14.048 1.00 97.25 86 TYR A O 1
ATOM 699 N N . PHE A 1 87 ? -9.866 -1.028 13.705 1.00 96.69 87 PHE A N 1
ATOM 700 C CA . PHE A 1 87 ? -9.388 -1.086 15.080 1.00 96.69 87 PHE A CA 1
ATOM 701 C C . PHE A 1 87 ? -8.747 0.246 15.456 1.00 96.69 87 PHE A C 1
ATOM 703 O O . PHE A 1 87 ? -8.132 0.906 14.615 1.00 96.69 87 PHE A O 1
ATOM 710 N N . GLU A 1 88 ? -8.861 0.592 16.730 1.00 95.69 88 GLU A N 1
ATOM 711 C CA . GLU A 1 88 ? -8.156 1.708 17.353 1.00 95.69 88 GLU A CA 1
ATOM 712 C C . GLU A 1 88 ? -7.145 1.119 18.336 1.00 95.69 88 GLU A C 1
ATOM 714 O O . GLU A 1 88 ? -7.433 0.127 19.017 1.00 95.69 88 GLU A O 1
ATOM 719 N N . VAL A 1 89 ? -5.941 1.676 18.351 1.00 85.44 89 VAL A N 1
ATOM 720 C CA . VAL A 1 89 ? -4.915 1.339 19.331 1.00 85.44 89 VAL A CA 1
ATOM 721 C C . VAL A 1 89 ? -5.198 2.199 20.572 1.00 85.44 89 VAL A C 1
ATOM 723 O O . VAL A 1 89 ? -5.280 3.413 20.417 1.00 85.44 89 VAL A O 1
ATOM 726 N N . PRO A 1 90 ? -5.427 1.595 21.755 1.00 70.62 90 PRO A N 1
ATOM 727 C CA . PRO A 1 90 ? -5.733 2.326 22.988 1.00 70.62 90 PRO A CA 1
ATOM 728 C C . PRO A 1 90 ? -4.576 3.167 23.528 1.00 70.62 90 PRO A C 1
ATOM 730 O O . PRO A 1 90 ? -3.408 2.768 23.299 1.00 70.62 90 PRO A O 1
#

Solvent-accessible surface area (backbone atoms only — not comparable to full-atom values): 5800 Å² total; per-residue (Å²): 136,84,73,89,56,102,57,87,82,84,75,94,71,86,65,84,87,61,92,49,73,82,74,50,99,38,68,54,51,33,56,52,47,52,55,31,61,80,41,77,55,63,66,53,72,68,56,46,51,49,50,54,57,72,54,53,55,95,81,44,60,61,48,76,44,78,39,80,91,78,38,32,38,40,35,21,55,66,71,35,77,89,58,66,47,78,46,73,64,132

pLDDT: mean 93.09, std 8.32, range [50.59, 98.5]

Nearest PDB structures (foldseek):
  5cj0-assembly1_B  TM=3.088E-01  e=1.617E+00  Homo sapiens
  5anc-assembly1_B  TM=4.196E-01  e=4.726E+00  Dictyostelium discoideum
  5chx-assembly2_A  TM=3.626E-01  e=5.361E+00  Homo sapiens
  7lbm-assembly1_r  TM=2.742E-01  e=5.710E+00  Homo sapiens

Foldseek 3Di:
DCPVAPADDDDPDDPPPDPDQCPDPAPLSNLVVVLCVVVSNDDDQLSVLVNCLVSDDQPDQKDKDADVVQQKMWMDGNSPSVDIDIDHDD